Protein AF-X0XDM9-F1 (afdb_monomer_lite)

Foldseek 3Di:
DDDDDDDDDDPDDDPPPVLQPQDEDPVLEAEQEAEAWADDAPDDDPPWDDDPRAAINDDCPDPRNVLCVVVVSQQLSSLLVRVVVCVVSNYQQQHYAYHYDHPHLVVDPPVSSQVNQQSNLCSQLVHHDPGSVRSQVSLVPGSRHHPD

Organism: NCBI:txid412755

InterPro domains:
  IPR039661 ELP3/YhcC [PTHR11135] (19-148)

Secondary structure (DSSP, 8-state):
-------------------------TTSPEEEEEEPPP---SS--TT----TTS-TT--TTSHHHHHHHHTTT-HHHHHHHHHHHHHHTT---SEEEEEEE-S-GGGS-HHHHHHHHHHHHHHHHTS--SSHHHHHHHHTTSSSEE--

Radius of gyration: 22.85 Å; chains: 1; bounding box: 39×72×66 Å

pLDDT: mean 83.85, std 20.18, range [30.53, 98.62]

Structure (mmCIF, N/CA/C/O backbone):
data_AF-X0XDM9-F1
#
_entry.id   AF-X0XDM9-F1
#
loop_
_atom_site.group_PDB
_atom_site.id
_atom_site.type_symbol
_atom_site.label_atom_id
_atom_site.label_alt_id
_atom_site.label_comp_id
_atom_site.label_asym_id
_atom_site.label_entity_id
_atom_site.label_seq_id
_atom_site.pdbx_PDB_ins_code
_atom_site.Cartn_x
_atom_site.Cartn_y
_atom_site.Cartn_z
_atom_site.occupancy
_atom_site.B_iso_or_equiv
_atom_site.auth_seq_id
_atom_site.auth_comp_id
_atom_site.auth_asym_id
_atom_site.auth_atom_id
_atom_site.pdbx_PDB_model_num
ATOM 1 N N . MET A 1 1 ? 7.381 -60.318 50.477 1.00 34.41 1 MET A N 1
ATOM 2 C CA . MET A 1 1 ? 8.394 -59.318 50.089 1.00 34.41 1 MET A CA 1
ATOM 3 C C . MET A 1 1 ? 8.142 -58.958 48.628 1.00 34.41 1 MET A C 1
ATOM 5 O O . MET A 1 1 ? 8.258 -59.843 47.797 1.00 34.41 1 MET A O 1
ATOM 9 N N . THR A 1 2 ? 7.679 -57.715 48.408 1.00 31.28 2 THR A N 1
ATOM 10 C CA . THR A 1 2 ? 7.677 -56.876 47.175 1.00 31.28 2 THR A CA 1
ATOM 11 C C . THR A 1 2 ? 7.200 -57.492 45.846 1.00 31.28 2 THR A C 1
ATOM 13 O O . THR A 1 2 ? 7.866 -58.351 45.289 1.00 31.28 2 THR A O 1
ATOM 16 N N . LEU A 1 3 ? 5.994 -57.159 45.357 1.00 31.97 3 LEU A N 1
ATOM 17 C CA . LEU A 1 3 ? 5.602 -55.949 44.587 1.00 31.97 3 LEU A CA 1
ATOM 18 C C . LEU A 1 3 ? 6.241 -55.843 43.185 1.00 31.97 3 LEU A C 1
ATOM 20 O O . LEU A 1 3 ? 7.378 -55.397 43.059 1.00 31.97 3 LEU A O 1
ATOM 24 N N . SER A 1 4 ? 5.456 -56.140 42.141 1.00 32.38 4 SER A N 1
ATOM 25 C CA . SER A 1 4 ? 5.342 -55.306 40.927 1.00 32.38 4 SER A CA 1
ATOM 26 C C . SER A 1 4 ? 4.196 -55.791 40.034 1.00 32.38 4 SER A C 1
ATOM 28 O O . SER A 1 4 ? 4.357 -56.666 39.188 1.00 32.38 4 SER A O 1
ATOM 30 N N . GLU A 1 5 ? 3.027 -55.190 40.245 1.00 38.75 5 GLU A N 1
ATOM 31 C CA . GLU A 1 5 ? 1.992 -54.997 39.227 1.00 38.75 5 GLU A CA 1
ATOM 32 C C . GLU A 1 5 ? 2.447 -53.884 38.277 1.00 38.75 5 GLU A C 1
ATOM 34 O O . GLU A 1 5 ? 2.913 -52.879 38.794 1.00 38.75 5 GLU A O 1
ATOM 39 N N . MET A 1 6 ? 2.260 -54.021 36.957 1.00 38.12 6 MET A N 1
ATOM 40 C CA . MET A 1 6 ? 1.914 -52.952 35.988 1.00 38.12 6 MET A CA 1
ATOM 41 C C . MET A 1 6 ? 1.478 -53.676 34.696 1.00 38.12 6 MET A C 1
ATOM 43 O O . MET A 1 6 ? 2.278 -54.375 34.089 1.00 38.12 6 MET A O 1
ATOM 47 N N . GLY A 1 7 ? 0.225 -53.677 34.240 1.00 32.50 7 GLY A N 1
ATOM 48 C CA . GLY A 1 7 ? -0.720 -52.566 34.184 1.00 32.50 7 GLY A CA 1
ATOM 49 C C . GLY A 1 7 ? -0.794 -52.089 32.730 1.00 32.50 7 GLY A C 1
ATOM 50 O O . GLY A 1 7 ? 0.079 -51.355 32.276 1.00 32.50 7 GLY A O 1
ATOM 51 N N . GLY A 1 8 ? -1.796 -52.564 31.981 1.00 36.88 8 GLY A N 1
ATOM 52 C CA . GLY A 1 8 ? -2.031 -52.177 30.590 1.00 36.88 8 GLY A CA 1
ATOM 53 C C . GLY A 1 8 ? -2.315 -50.679 30.446 1.00 36.88 8 GLY A C 1
ATOM 54 O O . GLY A 1 8 ? -3.034 -50.094 31.251 1.00 36.88 8 GLY A O 1
ATOM 55 N N . GLY A 1 9 ? -1.761 -50.063 29.401 1.00 30.53 9 GLY A N 1
ATOM 56 C CA . GLY A 1 9 ? -1.915 -48.639 29.115 1.00 30.53 9 GLY A CA 1
ATOM 57 C C . GLY A 1 9 ? -2.129 -48.401 27.624 1.00 30.53 9 GLY A C 1
ATOM 58 O O . GLY A 1 9 ? -1.288 -48.741 26.795 1.00 30.53 9 GLY A O 1
ATOM 59 N N . GLN A 1 10 ? -3.294 -47.847 27.304 1.00 37.25 10 GLN A N 1
ATOM 60 C CA . GLN A 1 10 ? -3.777 -47.501 25.970 1.00 37.25 10 GLN A CA 1
ATOM 61 C C . GLN A 1 10 ? -2.815 -46.538 25.254 1.00 37.25 10 GLN A C 1
ATOM 63 O O . GLN A 1 10 ? -2.349 -45.559 25.835 1.00 37.25 10 GLN A O 1
ATOM 68 N N . ARG A 1 11 ? -2.542 -46.788 23.965 1.00 37.88 11 ARG A N 1
ATOM 69 C CA . ARG A 1 11 ? -1.79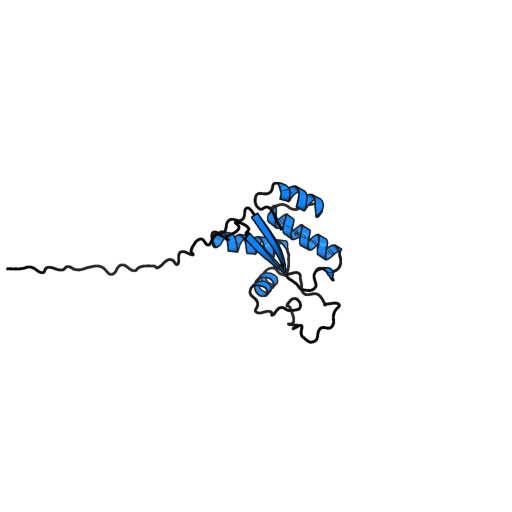8 -45.858 23.101 1.00 37.88 11 ARG A CA 1
ATOM 70 C C . ARG A 1 11 ? -2.721 -44.711 22.705 1.00 37.88 11 ARG A C 1
ATOM 72 O O . ARG A 1 11 ? -3.458 -44.810 21.729 1.00 37.88 11 ARG A O 1
ATOM 79 N N . SER A 1 12 ? -2.682 -43.627 23.465 1.00 36.22 12 SER A N 1
ATOM 80 C CA . SER A 1 12 ? -3.294 -42.358 23.087 1.00 36.22 12 SER A CA 1
ATOM 81 C C . SER A 1 12 ? -2.464 -41.690 21.985 1.00 36.22 12 SER A C 1
ATOM 83 O O . SER A 1 12 ? -1.301 -41.323 22.155 1.00 36.22 12 SER A O 1
ATOM 85 N N . SER A 1 13 ? -3.077 -41.556 20.811 1.00 40.88 13 SER A N 1
ATOM 86 C CA . SER A 1 13 ? -2.580 -40.790 19.674 1.00 40.88 13 SER A CA 1
ATOM 87 C C . SER A 1 13 ? -2.515 -39.305 20.035 1.00 40.88 13 SER A C 1
ATOM 89 O O . SER A 1 13 ? -3.539 -38.627 20.100 1.00 40.88 13 SER A O 1
ATOM 91 N N . VAL A 1 14 ? -1.313 -38.775 20.261 1.00 49.72 14 VAL A N 1
ATOM 92 C CA . VAL A 1 14 ? -1.120 -37.332 20.442 1.00 49.72 14 VAL A CA 1
ATOM 93 C C . VAL A 1 14 ? -1.100 -36.668 19.067 1.00 49.72 14 VAL A C 1
ATOM 95 O O . VAL A 1 14 ? -0.064 -36.602 18.403 1.00 49.72 14 VAL A O 1
ATOM 98 N N . SER A 1 15 ? -2.245 -36.136 18.641 1.00 46.72 15 SER A N 1
ATOM 99 C CA . SER A 1 15 ? -2.313 -35.135 17.579 1.00 46.72 15 SER A CA 1
ATOM 100 C C . SER A 1 15 ? -1.614 -33.865 18.072 1.00 46.72 15 SER A C 1
ATOM 102 O O . SER A 1 15 ? -2.216 -33.028 18.747 1.00 46.72 15 SER A O 1
ATOM 104 N N . ARG A 1 16 ? -0.316 -33.720 17.776 1.00 45.91 16 ARG A N 1
ATOM 105 C CA . ARG A 1 16 ? 0.418 -32.467 18.002 1.00 45.91 16 ARG A CA 1
ATOM 106 C C . ARG A 1 16 ? -0.112 -31.407 17.040 1.00 45.91 16 ARG A C 1
ATOM 108 O O . ARG A 1 16 ? 0.470 -31.159 15.987 1.00 45.91 16 ARG A O 1
ATOM 115 N N . GLY A 1 17 ? -1.213 -30.765 17.424 1.00 47.28 17 GLY A N 1
ATOM 116 C CA . GLY A 1 17 ? -1.583 -29.461 16.901 1.00 47.28 17 GLY A CA 1
ATOM 117 C C . GLY A 1 17 ? -0.389 -28.536 17.099 1.00 47.28 17 GLY A C 1
ATOM 118 O O . GLY A 1 17 ? -0.004 -28.236 18.229 1.00 47.28 17 GLY A O 1
ATOM 119 N N . ARG A 1 18 ? 0.264 -28.147 16.001 1.00 49.69 18 ARG A N 1
ATOM 120 C CA . ARG A 1 18 ? 1.343 -27.160 16.005 1.00 49.69 18 ARG A CA 1
ATOM 121 C C . ARG A 1 18 ? 0.712 -25.815 16.356 1.00 49.69 18 ARG A C 1
ATOM 123 O O . ARG A 1 18 ? 0.365 -25.038 15.473 1.00 49.69 18 ARG A O 1
ATOM 130 N N . MET A 1 19 ? 0.527 -25.572 17.650 1.00 42.09 19 MET A N 1
ATOM 131 C CA . MET A 1 19 ? 0.145 -24.275 18.184 1.00 42.09 19 MET A CA 1
ATOM 132 C C . MET A 1 19 ? 1.241 -23.297 17.760 1.00 42.09 19 MET A C 1
ATOM 134 O O . MET A 1 19 ? 2.386 -23.374 18.215 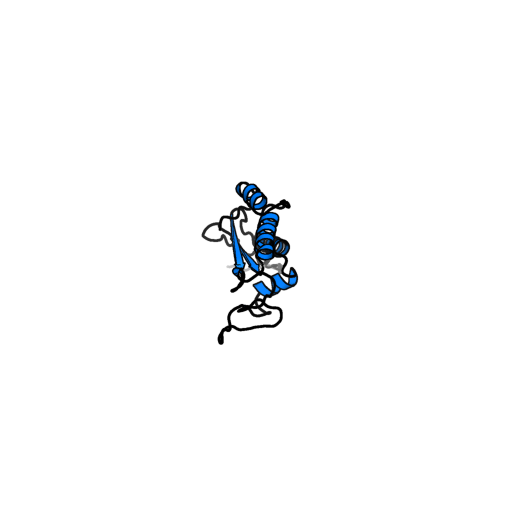1.00 42.09 19 MET A O 1
ATOM 138 N N . ARG A 1 20 ? 0.920 -22.446 16.781 1.00 53.78 20 ARG A N 1
ATOM 139 C CA . ARG A 1 20 ? 1.797 -21.353 16.372 1.00 53.78 20 ARG A CA 1
ATOM 140 C C . ARG A 1 20 ? 1.929 -20.455 17.597 1.00 53.78 20 ARG A C 1
ATOM 142 O O . ARG A 1 20 ? 0.920 -19.997 18.123 1.00 53.78 20 ARG A O 1
ATOM 149 N N . LYS A 1 21 ? 3.153 -20.278 18.104 1.00 43.44 21 LYS A N 1
ATOM 150 C CA . LYS A 1 21 ? 3.403 -19.328 19.192 1.00 43.44 21 LYS A CA 1
ATOM 151 C C . LYS A 1 21 ? 2.860 -17.976 18.739 1.00 43.44 21 LYS A C 1
ATOM 153 O O . LYS A 1 21 ? 3.197 -17.540 17.642 1.00 43.44 21 LYS A O 1
ATOM 158 N N . ALA A 1 22 ? 2.027 -17.353 19.568 1.00 47.25 22 ALA A N 1
ATOM 159 C CA . ALA A 1 22 ? 1.599 -15.980 19.358 1.00 47.25 22 ALA A CA 1
ATOM 160 C C . ALA A 1 22 ? 2.847 -15.092 19.442 1.00 47.25 22 ALA A C 1
ATOM 162 O O . ALA A 1 22 ? 3.321 -14.750 20.526 1.00 47.25 22 ALA A O 1
ATOM 163 N N . THR A 1 23 ? 3.450 -14.804 18.294 1.00 53.97 23 THR A N 1
ATOM 164 C CA . THR A 1 23 ? 4.602 -13.916 18.209 1.00 53.97 23 THR A CA 1
ATOM 165 C C . THR A 1 23 ? 4.065 -12.497 18.210 1.00 53.97 23 THR A C 1
ATOM 167 O O . THR A 1 23 ? 3.568 -12.008 17.200 1.00 53.97 23 THR A O 1
ATOM 170 N N . ARG A 1 24 ? 4.156 -11.822 19.357 1.00 52.34 24 ARG A N 1
ATOM 171 C CA . ARG A 1 24 ? 3.977 -10.371 19.392 1.00 52.34 24 ARG A CA 1
ATOM 172 C C . ARG A 1 24 ? 5.145 -9.725 18.653 1.00 52.34 24 ARG A C 1
ATOM 174 O O . ARG A 1 24 ? 6.300 -10.055 18.921 1.00 52.34 24 ARG A O 1
ATOM 181 N N . THR A 1 25 ? 4.854 -8.803 17.743 1.00 60.41 25 THR A N 1
ATOM 182 C CA . THR A 1 25 ? 5.872 -7.881 17.234 1.00 60.41 25 THR A CA 1
ATOM 183 C C . THR A 1 25 ? 6.343 -7.021 18.410 1.00 60.41 25 THR A C 1
ATOM 185 O O . THR A 1 25 ? 5.510 -6.503 19.152 1.00 60.41 25 THR A O 1
ATOM 188 N N . ILE A 1 26 ? 7.657 -6.908 18.631 1.00 58.03 26 ILE A N 1
ATOM 189 C CA . ILE A 1 26 ? 8.244 -6.318 19.854 1.00 58.03 26 ILE A CA 1
ATOM 190 C C . ILE A 1 26 ? 7.805 -4.855 20.071 1.00 58.03 26 ILE A C 1
ATOM 192 O O . ILE A 1 26 ? 7.641 -4.437 21.212 1.00 58.03 26 ILE A O 1
ATOM 196 N N . SER A 1 27 ? 7.553 -4.101 18.994 1.00 62.00 27 SER A N 1
ATOM 197 C CA . SER A 1 27 ? 7.072 -2.710 19.045 1.00 62.00 27 SER A CA 1
ATOM 198 C C . SER A 1 27 ? 5.544 -2.566 19.112 1.00 62.00 27 SER A C 1
ATOM 200 O O . SER A 1 27 ? 5.042 -1.453 19.248 1.00 62.00 27 SER A O 1
ATOM 202 N N . GLY A 1 28 ? 4.787 -3.660 18.971 1.00 82.56 28 GLY A N 1
ATOM 203 C CA . GLY A 1 28 ? 3.331 -3.615 18.806 1.00 82.56 28 GLY A CA 1
ATOM 204 C C . GLY A 1 28 ? 2.853 -3.025 17.472 1.00 82.56 28 GLY A C 1
ATOM 205 O O . GLY A 1 28 ? 1.654 -2.848 17.309 1.00 82.56 28 GLY A O 1
ATOM 206 N N . VAL A 1 29 ? 3.757 -2.729 16.529 1.00 91.12 29 VAL A N 1
ATOM 207 C CA . VAL A 1 29 ? 3.416 -2.307 15.161 1.00 91.12 29 VAL A CA 1
ATOM 208 C C . VAL A 1 29 ? 3.573 -3.495 14.223 1.00 91.12 29 VAL A C 1
ATOM 210 O O . VAL A 1 29 ? 4.568 -4.219 14.285 1.00 91.12 29 VAL A O 1
ATOM 213 N N . THR A 1 30 ? 2.583 -3.726 13.370 1.00 94.12 30 THR A N 1
ATOM 214 C CA . THR A 1 30 ? 2.540 -4.878 12.477 1.00 94.12 30 THR A CA 1
ATOM 215 C C . THR A 1 30 ? 2.892 -4.475 11.041 1.00 94.12 30 THR A C 1
ATOM 217 O O . THR A 1 30 ? 2.145 -3.715 10.426 1.00 94.12 30 THR A O 1
ATOM 220 N N . PRO A 1 31 ? 3.990 -5.004 10.464 1.00 94.62 31 PRO A N 1
ATOM 221 C CA . PRO A 1 31 ? 4.421 -4.624 9.124 1.00 94.62 31 PRO A CA 1
ATOM 222 C C . PRO A 1 31 ? 3.582 -5.313 8.039 1.00 94.62 31 PRO A C 1
ATOM 224 O O . PRO A 1 31 ? 3.519 -6.551 7.938 1.00 94.62 31 PRO A O 1
ATOM 227 N N . VAL A 1 32 ? 2.981 -4.499 7.174 1.00 96.06 32 VAL A N 1
ATOM 228 C CA . VAL A 1 32 ? 2.185 -4.913 6.017 1.00 96.06 32 VAL A CA 1
ATOM 229 C C . VAL A 1 32 ? 2.907 -4.473 4.753 1.00 96.06 32 VAL A C 1
ATOM 231 O O . VAL A 1 32 ? 2.853 -3.321 4.345 1.00 96.06 32 VAL A O 1
ATOM 234 N N . ALA A 1 33 ? 3.604 -5.421 4.128 1.00 95.69 33 ALA A N 1
ATOM 235 C CA . ALA A 1 33 ? 4.378 -5.161 2.925 1.00 95.69 33 ALA A CA 1
ATOM 236 C C . ALA A 1 33 ? 3.607 -5.560 1.655 1.00 95.69 33 ALA A C 1
ATOM 238 O O . ALA A 1 33 ? 3.214 -6.727 1.520 1.00 95.69 33 ALA A O 1
ATOM 239 N N . VAL A 1 34 ? 3.457 -4.613 0.727 1.00 96.88 34 VAL A N 1
ATOM 240 C CA . VAL A 1 34 ? 2.750 -4.739 -0.563 1.00 96.88 34 VAL A CA 1
ATOM 241 C C . VAL A 1 34 ? 3.688 -4.410 -1.724 1.00 96.88 34 VAL A C 1
ATOM 243 O O . VAL A 1 34 ? 4.639 -3.662 -1.538 1.00 96.88 34 VAL A O 1
ATOM 246 N N . MET A 1 35 ? 3.466 -4.962 -2.917 1.00 95.38 35 MET A N 1
ATOM 247 C CA . MET A 1 35 ? 4.269 -4.658 -4.110 1.00 95.38 35 MET A CA 1
ATOM 248 C C . MET A 1 35 ? 3.447 -3.953 -5.172 1.00 95.38 35 MET A C 1
ATOM 250 O O . MET A 1 35 ? 2.355 -4.400 -5.520 1.00 95.38 35 MET A O 1
ATOM 254 N N . ALA A 1 36 ? 4.024 -2.901 -5.744 1.00 93.88 36 ALA A N 1
ATOM 255 C CA . ALA A 1 36 ? 3.510 -2.315 -6.971 1.00 93.88 36 ALA A CA 1
ATOM 256 C C . ALA A 1 36 ? 3.700 -3.270 -8.162 1.00 93.88 36 ALA A C 1
ATOM 258 O O . ALA A 1 36 ? 4.600 -4.119 -8.161 1.00 93.88 36 ALA A O 1
ATOM 259 N N . LYS A 1 37 ? 2.855 -3.117 -9.189 1.00 91.81 37 LYS A N 1
ATOM 260 C CA . LYS A 1 37 ? 2.954 -3.874 -10.445 1.00 91.81 37 LYS A CA 1
ATOM 261 C C . LYS A 1 37 ? 4.333 -3.709 -11.089 1.00 91.81 37 LYS A C 1
ATOM 263 O O . LYS A 1 37 ? 4.899 -2.631 -10.979 1.00 91.81 37 LYS A O 1
ATOM 268 N N . PRO A 1 38 ? 4.876 -4.701 -11.813 1.00 89.88 38 PRO A N 1
ATOM 269 C CA . PRO A 1 38 ? 6.142 -4.529 -12.520 1.00 89.88 38 PRO A CA 1
ATOM 270 C C . PRO A 1 38 ? 6.115 -3.308 -13.455 1.00 89.88 38 PRO A C 1
ATOM 272 O O . PRO A 1 38 ? 5.210 -3.161 -14.276 1.00 89.88 38 PRO A O 1
ATOM 275 N N . PHE A 1 39 ? 7.118 -2.438 -13.340 1.00 88.81 39 PHE A N 1
ATOM 276 C CA . PHE A 1 39 ? 7.254 -1.217 -14.138 1.00 88.81 39 PHE A CA 1
ATOM 277 C C . PHE A 1 39 ? 8.729 -0.978 -14.483 1.00 88.81 39 PHE A C 1
ATOM 279 O O . PHE A 1 39 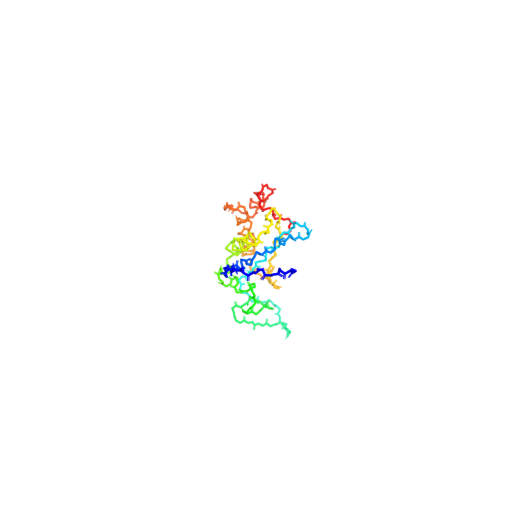? 9.602 -1.301 -13.663 1.00 88.81 39 PHE A O 1
ATOM 286 N N . PRO A 1 40 ? 9.037 -0.448 -15.682 1.00 84.44 40 PRO A N 1
ATOM 287 C CA . PRO A 1 40 ? 10.409 -0.160 -16.076 1.00 84.44 40 PRO 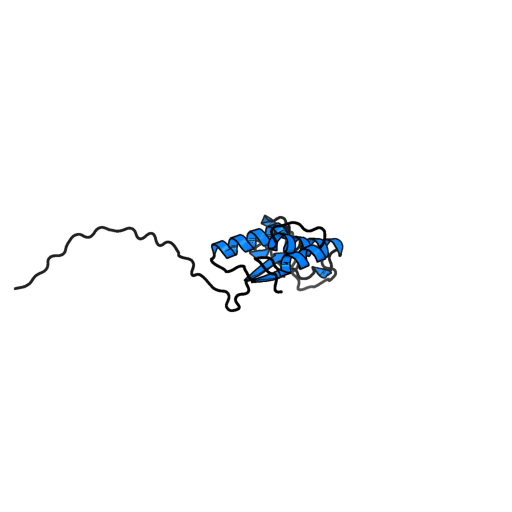A CA 1
ATOM 288 C C . PRO A 1 40 ? 11.091 0.812 -15.104 1.00 84.44 40 PRO A C 1
ATOM 290 O O . PRO A 1 40 ? 10.516 1.800 -14.659 1.00 84.44 40 PRO A O 1
ATOM 293 N N . CYS A 1 41 ? 12.350 0.526 -14.779 1.00 84.44 41 CYS A N 1
ATOM 294 C CA . CYS A 1 41 ? 13.193 1.439 -14.014 1.00 84.44 41 CYS A CA 1
ATOM 295 C C . CYS A 1 41 ? 13.773 2.506 -14.959 1.00 84.44 41 CYS A C 1
ATOM 297 O O . CYS A 1 41 ? 14.287 2.121 -16.011 1.00 84.44 41 CYS A O 1
ATOM 299 N N . PRO A 1 42 ? 13.775 3.804 -14.595 1.00 86.50 42 PRO A N 1
ATOM 300 C CA . PRO A 1 42 ? 14.450 4.836 -15.388 1.00 86.50 42 PRO A CA 1
ATOM 301 C C . PRO A 1 42 ? 15.982 4.683 -15.382 1.00 86.50 42 PRO A C 1
ATOM 303 O O . PRO A 1 42 ? 16.667 5.223 -16.244 1.00 86.50 42 PRO A O 1
ATOM 306 N N . GLY A 1 43 ? 16.534 3.953 -14.409 1.00 84.81 43 GLY A N 1
ATOM 307 C CA . GLY A 1 43 ? 17.965 3.701 -14.291 1.00 84.81 43 GLY A CA 1
ATOM 308 C C . GLY A 1 43 ? 18.427 2.440 -15.026 1.00 84.81 43 GLY A C 1
ATOM 309 O O . GLY A 1 43 ? 17.772 1.396 -14.986 1.00 84.81 43 GLY A O 1
ATOM 310 N N . SER A 1 44 ? 19.625 2.510 -15.607 1.00 84.56 44 SER A N 1
ATOM 311 C CA . SER A 1 44 ? 20.378 1.347 -16.087 1.00 84.56 44 SER A CA 1
ATOM 312 C C . SER A 1 44 ? 21.396 0.934 -15.024 1.00 84.56 44 SER A C 1
ATOM 314 O O . SER A 1 44 ? 22.401 1.609 -14.819 1.00 84.56 44 SER A O 1
ATOM 316 N N . CYS A 1 45 ? 21.114 -0.150 -14.297 1.00 86.69 45 CYS A N 1
ATOM 317 C CA . CYS A 1 45 ? 21.982 -0.641 -13.226 1.00 86.69 45 CYS A CA 1
ATOM 318 C C . CYS A 1 45 ? 22.492 -2.048 -13.541 1.00 86.69 45 CYS A C 1
ATOM 320 O O . CYS A 1 45 ? 21.706 -2.993 -13.621 1.00 86.69 45 CYS A O 1
ATOM 322 N N . VAL A 1 46 ? 23.817 -2.178 -13.655 1.00 89.25 46 VAL A N 1
ATOM 323 C CA . VAL A 1 46 ? 24.516 -3.434 -13.987 1.00 89.25 46 VAL A CA 1
ATOM 324 C C . VAL A 1 46 ? 24.334 -4.531 -12.935 1.00 89.25 46 VAL A C 1
ATOM 326 O O . VAL A 1 46 ? 24.384 -5.709 -13.265 1.00 89.25 46 VAL A O 1
ATOM 329 N N . TYR A 1 47 ? 24.079 -4.156 -11.681 1.00 87.38 47 TYR A N 1
ATOM 330 C CA . TYR A 1 47 ? 23.896 -5.100 -10.576 1.00 87.38 47 TYR A CA 1
ATOM 331 C C . TYR A 1 47 ? 22.439 -5.475 -10.328 1.00 87.38 47 TYR A C 1
ATOM 333 O O . TYR A 1 47 ? 22.162 -6.353 -9.518 1.00 87.38 47 TYR A O 1
ATOM 341 N N . CYS A 1 48 ? 21.490 -4.787 -10.963 1.00 85.62 48 CYS A N 1
ATOM 342 C CA . CYS A 1 48 ? 20.094 -4.899 -10.588 1.00 85.62 48 CYS A CA 1
ATOM 343 C C . CYS A 1 48 ? 19.431 -6.061 -11.342 1.00 85.62 48 CYS A C 1
ATOM 345 O O . CYS A 1 48 ? 19.182 -5.929 -12.552 1.00 85.62 48 CYS A O 1
ATOM 347 N N . PRO A 1 49 ? 19.109 -7.181 -10.663 1.00 81.38 49 PRO A N 1
ATOM 348 C CA . PRO A 1 49 ? 18.511 -8.323 -11.329 1.00 81.38 49 PRO A CA 1
ATOM 349 C C . PRO A 1 49 ? 17.135 -7.934 -11.881 1.00 81.38 49 PRO A C 1
ATOM 351 O O . PRO A 1 49 ? 16.384 -7.153 -11.287 1.00 81.38 49 PRO A O 1
ATOM 354 N N . GLY A 1 50 ? 16.823 -8.442 -13.069 1.00 77.75 50 GLY A N 1
ATOM 355 C CA . GLY A 1 50 ? 15.491 -8.374 -13.657 1.00 77.75 50 GLY A CA 1
ATOM 356 C C . GLY A 1 50 ? 14.971 -9.788 -13.843 1.00 77.75 50 GLY A C 1
ATOM 357 O O . GLY A 1 50 ? 15.629 -10.590 -14.498 1.00 77.75 50 GLY A O 1
ATOM 358 N N . SER A 1 51 ? 13.809 -10.088 -13.271 1.00 77.38 51 SER A N 1
ATOM 359 C CA . SER A 1 51 ? 13.096 -11.337 -13.522 1.00 77.38 51 SER A CA 1
ATOM 360 C C . SER A 1 51 ? 11.768 -10.990 -14.202 1.00 77.38 51 SER A C 1
ATOM 362 O O . SER A 1 51 ? 11.053 -10.128 -13.682 1.00 77.38 51 SER A O 1
ATOM 364 N N . PRO A 1 52 ? 11.438 -11.575 -15.369 1.00 77.19 52 PRO A N 1
ATOM 365 C CA . PRO A 1 52 ? 10.167 -11.309 -16.037 1.00 77.19 52 PRO A CA 1
ATOM 366 C C . PRO A 1 52 ? 8.985 -11.549 -15.089 1.00 77.19 52 PRO A C 1
ATOM 368 O O . PRO A 1 52 ? 8.908 -12.589 -14.444 1.00 77.19 52 PRO A O 1
ATOM 371 N N . GLY A 1 53 ? 8.078 -10.576 -14.980 1.00 77.25 53 GLY A N 1
ATOM 372 C CA . GLY A 1 53 ? 6.906 -10.669 -14.100 1.00 77.25 53 GLY A CA 1
ATOM 373 C C . GLY A 1 53 ? 7.153 -10.337 -12.622 1.00 77.25 53 GLY A C 1
ATOM 374 O O . GLY A 1 53 ? 6.196 -10.308 -11.855 1.00 77.25 53 GLY A O 1
ATOM 375 N N . ALA A 1 54 ? 8.389 -10.030 -12.214 1.00 82.19 54 ALA A N 1
ATOM 376 C CA . ALA A 1 54 ? 8.688 -9.492 -10.888 1.00 82.19 54 ALA A CA 1
ATOM 377 C C . ALA A 1 54 ? 9.053 -7.997 -10.963 1.00 82.19 54 ALA A C 1
ATOM 379 O O . ALA A 1 54 ? 9.643 -7.549 -11.953 1.00 82.19 54 ALA A O 1
ATOM 380 N N . PRO A 1 55 ? 8.765 -7.210 -9.910 1.00 83.38 55 PRO A N 1
ATOM 381 C CA . PRO A 1 55 ? 9.331 -5.875 -9.767 1.00 83.38 55 PRO A CA 1
ATOM 382 C C . PRO A 1 55 ? 10.864 -5.905 -9.805 1.00 83.38 55 PRO A C 1
ATOM 384 O O . PRO A 1 55 ? 11.504 -6.886 -9.414 1.00 83.38 55 PRO A O 1
ATOM 387 N N . LYS A 1 56 ? 11.470 -4.803 -10.255 1.00 83.06 56 LYS A N 1
ATOM 388 C CA . LYS A 1 56 ? 12.928 -4.674 -10.354 1.00 83.06 56 LYS A CA 1
ATOM 389 C C . LYS A 1 56 ? 13.600 -4.942 -8.993 1.00 83.06 56 LYS A C 1
ATOM 391 O O . LYS A 1 56 ? 13.071 -4.530 -7.963 1.00 83.06 56 LYS A O 1
ATOM 396 N N . SER A 1 57 ? 14.753 -5.620 -9.003 1.00 83.38 57 SER A N 1
ATOM 397 C CA . SER A 1 57 ? 15.494 -6.110 -7.820 1.00 83.38 57 SER A CA 1
ATOM 398 C C . SER A 1 57 ? 14.903 -7.332 -7.108 1.00 83.38 57 SER A C 1
ATOM 400 O O . SER A 1 57 ? 15.549 -7.854 -6.202 1.00 83.38 57 SER A O 1
ATOM 402 N N . TYR A 1 58 ? 13.725 -7.822 -7.505 1.00 87.31 58 TYR A N 1
ATOM 403 C CA . TYR A 1 58 ? 13.102 -9.000 -6.902 1.00 87.31 58 TYR A CA 1
ATOM 404 C C . TYR A 1 58 ? 13.089 -10.203 -7.852 1.00 87.31 58 TYR A C 1
ATOM 406 O O . TYR A 1 58 ? 13.183 -10.074 -9.073 1.00 87.31 58 TYR A O 1
ATOM 414 N N . THR A 1 59 ? 12.956 -11.395 -7.270 1.00 85.88 59 THR A N 1
ATOM 415 C CA . THR A 1 59 ? 12.798 -12.666 -7.985 1.00 85.88 59 THR A CA 1
ATOM 416 C C . THR A 1 59 ? 11.359 -13.161 -7.870 1.00 85.88 59 THR A C 1
ATOM 418 O O . THR A 1 59 ? 10.712 -12.961 -6.840 1.00 85.88 59 THR A O 1
ATOM 421 N N . VAL A 1 60 ? 10.858 -13.840 -8.906 1.00 86.06 60 VAL A N 1
ATOM 422 C CA . VAL A 1 60 ? 9.492 -14.405 -8.924 1.00 86.06 60 VAL A CA 1
ATOM 423 C C . VAL A 1 60 ? 9.233 -15.406 -7.793 1.00 86.06 60 VAL A C 1
ATOM 425 O O . VAL A 1 60 ? 8.096 -15.576 -7.375 1.00 86.06 60 VAL A O 1
ATOM 428 N N . GLU A 1 61 ? 10.286 -16.017 -7.250 1.00 88.38 61 GLU A N 1
ATOM 429 C CA . GLU A 1 61 ? 10.215 -16.984 -6.148 1.00 88.38 61 GLU A CA 1
ATOM 430 C C . GLU A 1 61 ? 10.149 -16.326 -4.758 1.00 88.38 61 GLU A C 1
ATOM 432 O O . GLU A 1 61 ? 9.929 -17.004 -3.753 1.00 88.38 61 GLU A O 1
ATOM 437 N N . SER A 1 62 ? 10.331 -15.003 -4.664 1.00 89.06 62 SER A N 1
ATOM 438 C CA . SER A 1 62 ? 10.236 -14.295 -3.388 1.00 89.06 62 SER A CA 1
ATOM 439 C C . SER A 1 62 ? 8.819 -14.408 -2.812 1.00 89.06 62 SER A C 1
ATOM 441 O O . SER A 1 62 ? 7.849 -14.113 -3.515 1.00 89.06 62 SER A O 1
ATOM 443 N N . PRO A 1 63 ? 8.649 -14.724 -1.511 1.00 90.69 63 PRO A N 1
ATOM 444 C CA . PRO A 1 63 ? 7.326 -14.836 -0.898 1.00 90.69 63 PRO A CA 1
ATOM 445 C C . PRO A 1 63 ? 6.463 -13.580 -1.052 1.00 90.69 63 PRO A C 1
ATOM 447 O O . PRO A 1 63 ? 5.239 -13.675 -1.081 1.00 90.69 63 PRO A O 1
ATOM 450 N N . ALA A 1 64 ? 7.086 -12.400 -1.102 1.00 88.56 64 ALA A N 1
ATOM 451 C CA . ALA A 1 64 ? 6.391 -11.141 -1.339 1.00 88.56 64 ALA A CA 1
ATOM 452 C C . ALA A 1 64 ? 5.860 -11.037 -2.773 1.00 88.56 64 ALA A C 1
ATOM 454 O O . ALA A 1 64 ? 4.688 -10.717 -2.956 1.00 88.56 64 ALA A O 1
ATOM 455 N N . VAL A 1 65 ? 6.690 -11.390 -3.757 1.00 91.62 65 VAL A N 1
ATOM 456 C CA . VAL A 1 65 ? 6.316 -11.378 -5.177 1.00 91.62 65 VAL A CA 1
ATOM 457 C C . VAL A 1 65 ? 5.234 -12.413 -5.454 1.00 91.62 65 VAL A C 1
ATOM 459 O O . VAL A 1 65 ? 4.235 -12.086 -6.077 1.00 91.62 65 VAL A O 1
ATOM 462 N N . LEU A 1 66 ? 5.358 -13.627 -4.913 1.00 94.06 66 LEU A N 1
ATOM 463 C CA . LEU A 1 66 ? 4.337 -14.670 -5.061 1.00 94.06 66 LEU A CA 1
ATOM 464 C C . LEU A 1 66 ? 2.969 -14.234 -4.519 1.00 94.06 66 LEU A C 1
ATOM 466 O O . LEU A 1 66 ? 1.938 -14.521 -5.127 1.00 94.06 66 LEU A O 1
ATOM 470 N N . ARG A 1 67 ? 2.941 -13.516 -3.386 1.00 94.81 67 ARG A N 1
ATOM 471 C CA . ARG A 1 67 ? 1.695 -12.934 -2.863 1.00 94.81 67 ARG A CA 1
ATOM 472 C C . ARG A 1 67 ? 1.152 -11.842 -3.776 1.00 94.81 67 ARG A C 1
ATOM 474 O O . ARG A 1 67 ? -0.050 -11.830 -4.014 1.00 94.81 67 ARG A O 1
ATOM 481 N N . ALA A 1 68 ? 2.017 -10.962 -4.273 1.00 94.75 68 ALA A N 1
ATOM 482 C CA . ALA A 1 68 ? 1.625 -9.888 -5.174 1.00 94.75 68 ALA A CA 1
ATOM 483 C C . ALA A 1 68 ? 1.041 -10.436 -6.482 1.00 94.75 68 ALA A C 1
ATOM 485 O O . ALA A 1 68 ? -0.046 -10.024 -6.864 1.00 94.75 68 ALA A O 1
ATOM 486 N N . ILE A 1 69 ? 1.683 -11.444 -7.085 1.00 94.31 69 ILE A N 1
ATOM 487 C CA . ILE A 1 69 ? 1.182 -12.164 -8.266 1.00 94.31 69 ILE A CA 1
ATOM 488 C C . ILE A 1 69 ? -0.197 -12.771 -7.986 1.00 94.31 69 ILE A C 1
ATOM 490 O O . ILE A 1 69 ? -1.109 -12.605 -8.783 1.00 94.31 69 ILE A O 1
ATOM 494 N N . ARG A 1 70 ? -0.391 -13.428 -6.833 1.00 95.56 70 ARG A N 1
ATOM 495 C CA . ARG A 1 70 ? -1.696 -14.009 -6.456 1.00 95.56 70 ARG A CA 1
ATOM 496 C C . ARG A 1 70 ? -2.802 -12.959 -6.270 1.00 95.56 70 ARG A C 1
ATOM 498 O O . ARG A 1 70 ? -3.983 -13.298 -6.319 1.00 95.56 70 ARG A O 1
ATOM 505 N N . CYS A 1 71 ? -2.419 -11.718 -6.000 1.00 96.62 71 CYS A N 1
ATOM 506 C CA . CYS A 1 71 ? -3.325 -10.585 -5.853 1.00 96.62 71 CYS A CA 1
ATOM 507 C C . CYS A 1 71 ? -3.338 -9.691 -7.100 1.00 96.62 71 CYS A C 1
ATOM 509 O O . CYS A 1 71 ? -3.793 -8.560 -6.998 1.00 96.62 71 CYS A O 1
ATOM 511 N N . ASP A 1 72 ? -2.784 -10.150 -8.228 1.00 95.69 72 ASP A N 1
ATOM 512 C CA . ASP A 1 72 ? -2.702 -9.400 -9.487 1.00 95.69 72 ASP A CA 1
ATOM 513 C C . ASP A 1 72 ? -2.061 -8.003 -9.337 1.00 95.69 72 ASP A C 1
ATOM 515 O O . ASP A 1 72 ? -2.340 -7.076 -10.091 1.00 95.69 72 ASP A O 1
ATOM 519 N N . PHE A 1 73 ? -1.172 -7.853 -8.347 1.00 94.56 73 PHE A N 1
ATOM 520 C CA . PHE A 1 73 ? -0.558 -6.591 -7.917 1.00 94.56 73 PHE A CA 1
ATOM 521 C C . PHE A 1 73 ? -1.550 -5.497 -7.476 1.00 94.56 73 PHE A C 1
ATOM 523 O O . PHE A 1 73 ? -1.158 -4.340 -7.321 1.00 94.56 73 PHE A O 1
ATOM 530 N N . GLU A 1 74 ? -2.804 -5.847 -7.187 1.00 96.81 74 GLU A N 1
ATOM 531 C CA . GLU A 1 74 ? -3.802 -4.922 -6.648 1.00 96.81 74 GLU A CA 1
ATOM 532 C C . GLU A 1 74 ? -3.490 -4.605 -5.178 1.00 96.81 74 GLU A C 1
ATOM 534 O O . GLU A 1 74 ? -3.359 -5.505 -4.342 1.00 96.81 74 GLU A O 1
ATOM 539 N N . ALA A 1 75 ? -3.335 -3.318 -4.856 1.00 97.31 75 ALA A N 1
ATOM 540 C CA . ALA A 1 75 ? -2.925 -2.839 -3.535 1.00 97.31 75 ALA A CA 1
ATOM 541 C C . ALA A 1 75 ? -3.859 -3.324 -2.417 1.00 97.31 75 ALA A C 1
ATOM 543 O O . ALA A 1 75 ? -3.407 -3.989 -1.480 1.00 97.31 75 ALA A O 1
ATOM 544 N N . GLY A 1 76 ? -5.164 -3.062 -2.549 1.00 97.62 76 GLY A N 1
ATOM 545 C CA . GLY A 1 76 ? -6.148 -3.418 -1.526 1.00 97.62 76 GLY A CA 1
ATOM 546 C C . GLY A 1 76 ? -6.187 -4.921 -1.237 1.00 97.62 76 GLY A C 1
ATOM 547 O O . GLY A 1 76 ? -6.069 -5.339 -0.084 1.00 97.62 76 GLY A O 1
ATOM 548 N N . ARG A 1 77 ? -6.206 -5.759 -2.285 1.00 98.06 77 ARG A N 1
ATOM 549 C CA . ARG A 1 77 ? -6.173 -7.227 -2.143 1.00 98.06 77 ARG A CA 1
ATOM 550 C C . ARG A 1 77 ? -4.910 -7.715 -1.437 1.00 98.06 77 ARG A C 1
ATOM 552 O O . ARG A 1 77 ? -4.979 -8.636 -0.624 1.00 98.06 77 ARG A O 1
ATOM 559 N N . GLN A 1 78 ? -3.754 -7.107 -1.718 1.00 98.19 78 GLN A N 1
ATOM 560 C CA . GLN A 1 78 ? -2.508 -7.450 -1.030 1.00 98.19 78 GLN A CA 1
ATOM 561 C C . GLN A 1 78 ? -2.557 -7.096 0.462 1.00 98.19 78 GLN A C 1
ATOM 563 O O . GLN A 1 78 ? -2.116 -7.907 1.284 1.00 98.19 78 GLN A O 1
ATOM 568 N N . VAL A 1 79 ? -3.102 -5.925 0.815 1.00 98.12 79 VAL A N 1
ATOM 569 C CA . VAL A 1 79 ? -3.290 -5.501 2.213 1.00 98.12 79 VAL A CA 1
ATOM 570 C C . VAL A 1 79 ? -4.214 -6.474 2.939 1.00 98.12 79 VAL A C 1
ATOM 572 O O . VAL A 1 79 ? -3.808 -7.058 3.945 1.00 98.12 79 VAL A O 1
ATOM 575 N N . GLU A 1 80 ? -5.408 -6.735 2.408 1.00 97.69 80 GLU A N 1
ATOM 576 C CA . GLU A 1 80 ? -6.385 -7.648 3.014 1.00 97.69 80 GLU A CA 1
ATOM 577 C C . GLU A 1 80 ? -5.820 -9.059 3.199 1.00 97.69 80 GLU A C 1
ATOM 579 O O . GLU A 1 80 ? -5.897 -9.640 4.287 1.00 97.69 80 GLU A O 1
ATOM 584 N N . PHE A 1 81 ? -5.172 -9.599 2.161 1.00 97.50 81 PHE A N 1
ATOM 585 C CA . PHE A 1 81 ? -4.539 -10.913 2.219 1.00 97.50 81 PHE A CA 1
ATOM 586 C C . PHE A 1 81 ? -3.464 -10.972 3.312 1.00 97.50 81 PHE A C 1
ATOM 588 O O . PHE A 1 81 ? -3.346 -11.961 4.053 1.00 97.50 81 PHE A O 1
ATOM 595 N N . ARG A 1 82 ? -2.656 -9.911 3.432 1.00 96.31 82 ARG A N 1
ATOM 596 C CA . ARG A 1 82 ? -1.578 -9.839 4.417 1.00 96.31 82 ARG A CA 1
ATOM 597 C C . ARG A 1 82 ? -2.123 -9.708 5.835 1.00 96.31 82 ARG A C 1
ATOM 599 O O . ARG A 1 82 ? -1.651 -10.442 6.706 1.00 96.31 82 ARG A O 1
ATOM 606 N N . LEU A 1 83 ? -3.123 -8.857 6.054 1.00 95.56 83 LEU A N 1
ATOM 607 C CA . LEU A 1 83 ? -3.818 -8.721 7.335 1.00 95.56 83 LEU A CA 1
ATOM 608 C C . LEU A 1 83 ? -4.441 -10.051 7.767 1.00 95.56 83 LEU A C 1
ATOM 610 O O . LEU A 1 83 ? -4.192 -10.499 8.882 1.00 95.56 83 LEU A O 1
ATOM 614 N N . GLY A 1 84 ? -5.162 -10.740 6.876 1.00 95.75 84 GLY A N 1
ATOM 615 C CA . GLY A 1 84 ? -5.759 -12.046 7.174 1.00 95.75 84 GLY A CA 1
ATOM 616 C C . GLY A 1 84 ? -4.715 -13.100 7.556 1.00 95.75 84 GLY A C 1
ATOM 617 O O . GLY A 1 84 ? -4.885 -13.836 8.529 1.00 95.75 84 GLY A O 1
ATOM 618 N N . THR A 1 85 ? -3.582 -13.125 6.847 1.00 94.56 85 THR A N 1
ATOM 619 C CA . THR A 1 85 ? -2.459 -14.019 7.173 1.00 94.56 85 THR A CA 1
ATOM 620 C C . THR A 1 85 ? -1.897 -13.737 8.571 1.00 94.56 85 THR A C 1
ATOM 622 O O . THR A 1 85 ? -1.625 -14.668 9.330 1.00 94.56 85 THR A O 1
ATOM 625 N N . LEU A 1 86 ? -1.718 -12.460 8.915 1.00 93.19 86 LEU A N 1
ATOM 626 C CA . LEU A 1 86 ? -1.169 -12.025 10.199 1.00 93.19 86 LEU A CA 1
ATOM 627 C C . LEU A 1 86 ? -2.154 -12.260 11.355 1.00 93.19 86 LEU A C 1
ATOM 629 O O . LEU A 1 86 ? -1.744 -12.760 12.403 1.00 93.19 86 LEU A O 1
ATOM 633 N N . ALA A 1 87 ? -3.449 -12.015 11.141 1.00 93.06 87 ALA A N 1
ATOM 634 C CA . ALA A 1 87 ? -4.510 -12.353 12.090 1.00 93.06 87 ALA A CA 1
ATOM 635 C C . ALA A 1 87 ? -4.540 -13.861 12.383 1.00 93.06 87 ALA A C 1
ATOM 637 O O . ALA A 1 87 ? -4.540 -14.267 13.543 1.00 93.06 87 ALA A O 1
ATOM 638 N N . ALA A 1 88 ? -4.463 -14.706 11.348 1.00 93.19 88 ALA A N 1
ATOM 639 C CA . ALA A 1 88 ? -4.409 -16.164 11.498 1.00 93.19 88 ALA A CA 1
ATOM 640 C C . ALA A 1 88 ? -3.138 -16.659 12.221 1.00 93.19 88 ALA A C 1
ATOM 642 O O . ALA A 1 88 ? -3.087 -17.783 12.723 1.00 93.19 88 ALA A O 1
ATOM 643 N N . MET A 1 89 ? -2.091 -15.835 12.265 1.00 90.56 89 MET A N 1
ATOM 644 C CA . MET A 1 89 ? -0.871 -16.075 13.038 1.00 90.56 89 MET A CA 1
ATOM 645 C C . MET A 1 89 ? -0.951 -15.527 14.476 1.00 90.56 89 MET A C 1
ATOM 647 O O . MET A 1 89 ? -0.035 -15.775 15.258 1.00 90.56 89 MET A O 1
ATOM 651 N N . GLY A 1 90 ? -2.031 -14.828 14.839 1.00 88.19 90 GLY A N 1
ATOM 652 C CA . GLY A 1 90 ? -2.242 -14.245 16.165 1.00 88.19 90 GLY A CA 1
ATOM 653 C C . GLY A 1 90 ? -1.571 -12.884 16.376 1.00 88.19 90 GLY A C 1
ATOM 654 O O . GLY A 1 90 ? -1.361 -12.493 17.524 1.00 88.19 90 GLY A O 1
ATOM 655 N N . HIS A 1 91 ? -1.204 -12.173 15.302 1.00 89.19 91 HIS A N 1
ATOM 656 C CA . HIS A 1 91 ? -0.694 -10.803 15.410 1.00 89.19 91 HIS A CA 1
ATOM 657 C C . HIS A 1 91 ? -1.832 -9.819 15.692 1.00 89.19 91 HIS A C 1
ATOM 659 O O . HIS A 1 91 ? -2.939 -9.966 15.174 1.00 89.19 91 HIS A O 1
ATOM 665 N N . VAL A 1 92 ? -1.532 -8.788 16.481 1.00 90.38 92 VAL A N 1
ATOM 666 C CA . VAL A 1 92 ? -2.430 -7.646 16.691 1.00 90.38 92 VAL A CA 1
ATOM 667 C C . VAL A 1 92 ? -2.312 -6.707 15.488 1.00 90.38 92 VAL A C 1
ATOM 669 O O . VAL A 1 92 ? -1.210 -6.494 14.985 1.00 90.38 92 VAL A O 1
ATOM 672 N N . LEU A 1 93 ? -3.439 -6.195 14.993 1.00 93.50 93 LEU A N 1
ATOM 673 C CA . LEU A 1 93 ? -3.518 -5.409 13.753 1.00 93.50 93 LEU A CA 1
ATOM 674 C C . LEU A 1 93 ? -4.000 -3.969 13.984 1.00 93.50 93 LEU A C 1
ATOM 676 O O . LEU A 1 93 ? -4.431 -3.316 13.041 1.00 93.50 93 LEU A O 1
ATOM 680 N N . ASP A 1 94 ? -3.951 -3.488 15.226 1.00 93.44 94 ASP A N 1
ATOM 681 C CA . ASP A 1 94 ? -4.393 -2.143 15.612 1.00 93.44 94 ASP A CA 1
ATOM 682 C C . ASP A 1 94 ? -3.459 -1.044 15.087 1.00 93.44 94 ASP A C 1
ATOM 684 O O . ASP A 1 94 ? -3.894 0.066 14.777 1.00 93.44 94 ASP A O 1
ATOM 688 N N . LYS A 1 95 ? -2.166 -1.366 14.965 1.00 94.88 95 LYS A N 1
ATOM 689 C CA . LYS A 1 95 ? -1.127 -0.486 14.426 1.00 94.88 95 LYS A CA 1
ATOM 690 C C . LYS A 1 95 ? -0.418 -1.180 13.282 1.00 94.88 95 LYS A C 1
ATOM 692 O O . LYS A 1 95 ? 0.211 -2.222 13.473 1.00 94.88 95 LYS A O 1
ATOM 697 N N . VAL A 1 96 ? -0.500 -0.586 12.104 1.00 96.19 96 VAL A N 1
ATOM 698 C CA . VAL A 1 96 ? 0.072 -1.106 10.869 1.00 96.19 96 VAL A CA 1
ATOM 699 C C . VAL A 1 96 ? 1.146 -0.155 10.361 1.00 96.19 96 VAL A C 1
ATOM 701 O O . VAL A 1 96 ? 0.945 1.053 10.339 1.00 96.19 96 VAL A O 1
ATOM 704 N N . GLU A 1 97 ? 2.276 -0.714 9.948 1.00 96.56 97 GLU A N 1
ATOM 705 C CA . GLU A 1 97 ? 3.280 -0.015 9.142 1.00 96.56 97 GLU A CA 1
ATOM 706 C C . GLU A 1 97 ? 3.151 -0.520 7.704 1.00 96.56 97 GLU A C 1
ATOM 708 O O . GLU A 1 97 ? 3.334 -1.718 7.445 1.00 96.56 97 GLU A O 1
ATOM 713 N N . LEU A 1 98 ? 2.772 0.365 6.784 1.00 97.19 98 LEU A N 1
ATOM 714 C CA . LEU A 1 98 ? 2.558 0.033 5.385 1.00 97.19 98 LEU A CA 1
ATOM 715 C C . LEU A 1 98 ? 3.870 0.187 4.613 1.00 97.19 98 LEU A C 1
ATOM 717 O O . LEU A 1 98 ? 4.408 1.275 4.448 1.00 97.19 98 LEU A O 1
ATOM 721 N N . ILE A 1 99 ? 4.374 -0.920 4.072 1.00 96.44 99 ILE A N 1
ATOM 722 C CA . ILE A 1 99 ? 5.648 -0.945 3.352 1.00 96.44 99 ILE A CA 1
ATOM 723 C C . ILE A 1 99 ? 5.375 -1.190 1.872 1.00 96.44 99 ILE A C 1
ATOM 725 O O . ILE A 1 99 ? 5.082 -2.314 1.455 1.00 96.44 99 ILE A O 1
ATOM 729 N N . ILE A 1 100 ? 5.517 -0.146 1.060 1.00 95.44 100 ILE A N 1
ATOM 730 C CA . ILE A 1 100 ? 5.450 -0.262 -0.398 1.00 95.44 100 ILE A CA 1
ATOM 731 C C . ILE A 1 100 ? 6.804 -0.765 -0.898 1.00 95.44 100 ILE A C 1
ATOM 733 O O . ILE A 1 100 ? 7.800 -0.047 -0.938 1.00 95.44 100 ILE A O 1
ATOM 737 N N . MET A 1 101 ? 6.843 -2.043 -1.253 1.00 90.94 101 MET A N 1
ATOM 738 C CA . MET A 1 101 ? 8.023 -2.711 -1.777 1.00 90.94 101 MET A CA 1
ATOM 739 C C . MET A 1 101 ? 8.191 -2.443 -3.271 1.00 90.94 101 MET A C 1
ATOM 741 O O . MET A 1 101 ? 7.261 -2.564 -4.072 1.00 90.94 101 MET A O 1
ATOM 745 N N . GLY A 1 102 ? 9.433 -2.146 -3.637 1.00 80.06 102 GLY A N 1
ATOM 746 C CA . GLY A 1 102 ? 9.848 -1.808 -4.991 1.00 80.06 102 GLY A CA 1
ATOM 747 C C . GLY A 1 102 ? 10.951 -0.758 -4.945 1.00 80.06 102 GLY A C 1
ATOM 748 O O . GLY A 1 102 ? 10.921 0.141 -4.114 1.00 80.06 102 GLY A O 1
ATOM 749 N N . GLY A 1 103 ? 11.933 -0.851 -5.840 1.00 77.75 103 GLY A N 1
ATOM 750 C CA . GLY A 1 103 ? 13.015 0.141 -5.902 1.00 77.75 103 GLY A CA 1
ATOM 751 C C . GLY A 1 103 ? 12.651 1.423 -6.656 1.00 77.75 103 GLY A C 1
ATOM 752 O O . GLY A 1 103 ? 13.439 2.360 -6.680 1.00 77.75 103 GLY A O 1
ATOM 753 N N . THR A 1 104 ? 11.498 1.449 -7.327 1.00 86.12 104 THR A N 1
ATOM 754 C CA . THR A 1 104 ? 11.191 2.448 -8.360 1.00 86.12 104 THR A CA 1
ATOM 755 C C . THR A 1 104 ? 9.783 3.020 -8.260 1.00 86.12 104 THR A C 1
ATOM 757 O O . THR A 1 104 ? 9.318 3.592 -9.235 1.00 86.12 104 THR A O 1
ATOM 760 N N . PHE A 1 105 ? 9.084 2.876 -7.128 1.00 92.75 105 PHE A N 1
ATOM 761 C CA . PHE A 1 105 ? 7.675 3.289 -6.995 1.00 92.75 105 PHE A CA 1
ATOM 762 C C . PHE A 1 105 ? 7.420 4.751 -7.403 1.00 92.75 105 PHE A C 1
ATOM 764 O O . PHE A 1 105 ? 6.463 5.040 -8.113 1.00 92.75 105 PHE A O 1
ATOM 771 N N . LEU A 1 106 ? 8.339 5.654 -7.058 1.00 92.50 106 LEU A N 1
ATOM 772 C CA . LEU A 1 106 ? 8.240 7.075 -7.408 1.00 92.50 106 LEU A CA 1
ATOM 773 C C . LEU A 1 106 ? 8.504 7.381 -8.894 1.00 92.50 106 LEU A C 1
ATOM 775 O O . LEU A 1 106 ? 8.333 8.515 -9.322 1.00 92.50 106 LEU A O 1
ATOM 779 N N . ALA A 1 107 ? 8.922 6.392 -9.691 1.00 92.19 107 ALA A N 1
ATOM 780 C CA . ALA A 1 107 ? 9.085 6.531 -11.140 1.00 92.19 107 ALA A CA 1
ATOM 781 C C . ALA A 1 107 ? 7.804 6.202 -11.930 1.00 92.19 107 ALA A C 1
ATOM 783 O O . ALA A 1 107 ? 7.793 6.321 -13.154 1.00 92.19 107 ALA A O 1
ATOM 784 N N . TYR A 1 108 ? 6.746 5.741 -11.260 1.00 93.56 108 TYR A N 1
ATOM 785 C CA . TYR A 1 108 ? 5.468 5.413 -11.890 1.00 93.56 108 TYR A CA 1
ATOM 786 C C . TYR A 1 108 ? 4.711 6.713 -12.200 1.00 93.56 108 TYR A C 1
ATOM 788 O O . TYR A 1 108 ? 4.993 7.737 -11.578 1.00 93.56 108 TYR A O 1
ATOM 796 N N . PRO A 1 109 ? 3.716 6.702 -13.102 1.00 95.62 109 PRO A N 1
ATOM 797 C CA . PRO A 1 109 ? 2.814 7.841 -13.256 1.00 95.62 109 PRO A CA 1
ATOM 798 C C . PRO A 1 109 ? 2.205 8.243 -11.908 1.00 95.62 109 PRO A C 1
ATOM 800 O O . PRO A 1 109 ? 1.801 7.363 -11.145 1.00 95.62 109 PRO A O 1
ATOM 803 N N . GLU A 1 110 ? 2.131 9.544 -11.619 1.00 96.56 110 GLU A N 1
ATOM 804 C CA . GLU A 1 110 ? 1.639 10.049 -10.328 1.00 96.56 110 GLU A CA 1
ATOM 805 C C . GLU A 1 110 ? 0.255 9.486 -9.992 1.00 96.56 110 GLU A C 1
ATOM 807 O O . GLU A 1 110 ? 0.069 8.947 -8.907 1.00 96.56 110 GLU A O 1
ATOM 812 N N . GLU A 1 111 ? -0.676 9.478 -10.948 1.00 97.12 111 GLU A N 1
ATOM 813 C CA . GLU A 1 111 ? -2.021 8.908 -10.775 1.00 97.12 111 GLU A CA 1
ATOM 814 C C . GLU A 1 111 ? -1.994 7.473 -10.228 1.00 97.12 111 GLU A C 1
ATOM 816 O O . GLU A 1 111 ? -2.745 7.136 -9.314 1.00 97.12 111 GLU A O 1
ATOM 821 N N . TYR A 1 112 ? -1.083 6.633 -10.732 1.00 96.38 112 TYR A N 1
ATOM 822 C CA . TYR A 1 112 ? -0.922 5.273 -10.227 1.00 96.38 112 TYR A CA 1
ATOM 823 C C . TYR A 1 112 ? -0.387 5.269 -8.794 1.00 96.38 112 TYR A C 1
ATOM 825 O O . TYR A 1 112 ? -0.841 4.464 -7.988 1.00 96.38 112 TYR A O 1
ATOM 833 N N . GLN A 1 113 ? 0.566 6.146 -8.467 1.00 97.19 113 GLN A N 1
ATOM 834 C CA . GLN A 1 113 ? 1.116 6.237 -7.113 1.00 97.19 113 GLN A CA 1
ATOM 835 C C . GLN A 1 113 ? 0.020 6.608 -6.105 1.00 97.19 113 GLN A C 1
ATOM 837 O O . GLN A 1 113 ? -0.156 5.907 -5.108 1.00 97.19 113 GLN A O 1
ATOM 842 N N . TYR A 1 114 ? -0.749 7.662 -6.394 1.00 97.81 114 TYR A N 1
ATOM 843 C CA . TYR A 1 114 ? -1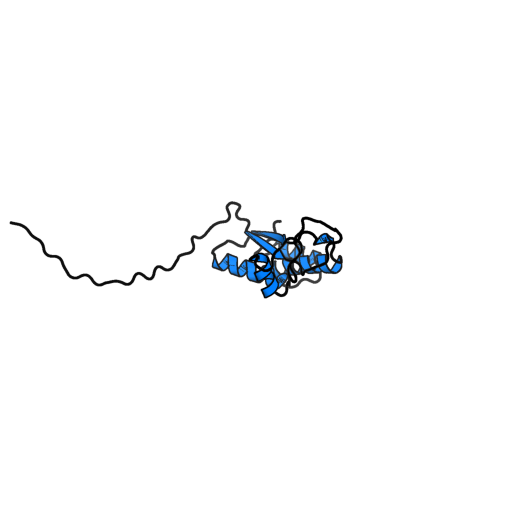.830 8.130 -5.526 1.00 97.81 114 TYR A CA 1
ATOM 844 C C . TYR A 1 114 ? -2.938 7.087 -5.384 1.00 97.81 114 TYR A C 1
ATOM 846 O O . TYR A 1 114 ? -3.355 6.803 -4.261 1.00 97.81 114 TYR A O 1
ATOM 854 N N . GLN A 1 115 ? -3.364 6.466 -6.489 1.00 98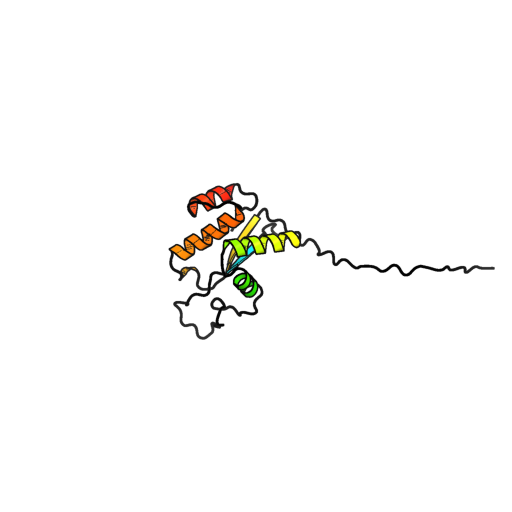.19 115 GLN A N 1
ATOM 855 C CA . GLN A 1 115 ? -4.371 5.408 -6.444 1.00 98.19 115 GLN A CA 1
ATOM 856 C C . GLN A 1 115 ? -3.881 4.204 -5.632 1.00 98.19 115 GLN A C 1
ATOM 858 O O . GLN A 1 115 ? -4.605 3.704 -4.780 1.00 98.19 115 GLN A O 1
ATOM 863 N N . PHE A 1 116 ? -2.632 3.777 -5.830 1.00 97.94 116 PHE A N 1
ATOM 864 C CA . PHE A 1 116 ? -2.068 2.630 -5.121 1.00 97.94 116 PHE A CA 1
ATOM 865 C C . PHE A 1 116 ? -2.011 2.858 -3.604 1.00 97.94 116 PHE A C 1
ATOM 867 O O . PHE A 1 116 ? -2.336 1.959 -2.828 1.00 97.94 116 PHE A O 1
ATOM 874 N N . VAL A 1 117 ? -1.617 4.058 -3.167 1.00 98.12 117 VAL A N 1
ATOM 875 C CA . VAL A 1 117 ? -1.592 4.417 -1.740 1.00 98.12 117 VAL A CA 1
ATOM 876 C C . VAL A 1 117 ? -3.016 4.519 -1.188 1.00 98.12 117 VAL A C 1
ATOM 878 O O . VAL A 1 117 ? -3.288 3.980 -0.116 1.00 98.12 117 VAL A O 1
ATOM 881 N N . LYS A 1 118 ? -3.937 5.148 -1.928 1.00 98.56 118 LYS A N 1
ATOM 882 C CA . LYS A 1 118 ? -5.354 5.246 -1.553 1.00 98.56 118 LYS A CA 1
ATOM 883 C C . LYS A 1 118 ? -5.977 3.864 -1.355 1.00 98.56 118 LYS A C 1
ATOM 885 O O . LYS A 1 118 ? -6.577 3.621 -0.316 1.00 98.56 118 LYS A O 1
ATOM 890 N N . ASP A 1 119 ? -5.764 2.942 -2.289 1.00 98.56 119 ASP A N 1
ATOM 891 C CA . ASP A 1 119 ? -6.280 1.571 -2.214 1.00 98.56 119 ASP A CA 1
ATOM 892 C C . ASP A 1 119 ? -5.743 0.814 -0.990 1.00 98.56 119 ASP A C 1
ATOM 894 O O . ASP A 1 119 ? -6.445 -0.012 -0.403 1.00 98.56 119 ASP A O 1
ATOM 898 N N . CYS A 1 120 ? -4.501 1.093 -0.576 1.00 98.56 120 CYS A N 1
ATOM 899 C CA . CYS A 1 120 ? -3.968 0.542 0.667 1.00 98.56 120 CYS A CA 1
ATOM 900 C C . CYS A 1 120 ? -4.730 1.076 1.886 1.00 98.56 120 CYS A C 1
ATOM 902 O O . CYS A 1 120 ? -5.109 0.287 2.751 1.00 98.56 120 CYS A O 1
ATOM 904 N N . TYR A 1 121 ? -4.967 2.390 1.955 1.00 98.62 121 TYR A N 1
ATOM 905 C CA . TYR A 1 121 ? -5.742 2.998 3.040 1.00 98.62 121 TYR A CA 1
ATOM 906 C C . TYR A 1 121 ? -7.184 2.494 3.068 1.00 98.62 121 TYR A C 1
ATOM 908 O O . TYR A 1 121 ? -7.665 2.122 4.134 1.00 98.62 121 TYR A O 1
ATOM 916 N N . ASP A 1 122 ? -7.848 2.405 1.918 1.00 98.56 122 ASP A N 1
ATOM 917 C CA . ASP A 1 122 ? -9.220 1.899 1.820 1.00 98.56 122 ASP A CA 1
ATOM 918 C C . ASP A 1 122 ? -9.322 0.460 2.346 1.00 98.56 122 ASP A C 1
ATOM 920 O O . ASP A 1 122 ? -10.237 0.136 3.103 1.00 98.56 122 ASP A O 1
ATOM 924 N N . ALA A 1 123 ? -8.332 -0.390 2.058 1.00 98.31 123 ALA A N 1
ATOM 925 C CA . ALA A 1 123 ? -8.268 -1.745 2.609 1.00 98.31 123 ALA A CA 1
ATOM 926 C C . ALA A 1 123 ? -7.999 -1.787 4.126 1.00 98.31 123 ALA A C 1
ATOM 928 O O . ALA A 1 123 ? -8.506 -2.670 4.826 1.00 98.31 123 ALA A O 1
ATOM 929 N N . LEU A 1 124 ? -7.218 -0.844 4.667 1.00 98.00 124 LEU A N 1
ATOM 930 C CA . LEU A 1 124 ? -7.046 -0.704 6.119 1.00 98.00 124 LEU A CA 1
ATOM 931 C C . LEU A 1 124 ? -8.343 -0.235 6.791 1.00 98.00 124 LEU A C 1
ATOM 933 O O . LEU A 1 124 ? -8.717 -0.775 7.834 1.00 98.00 124 LEU A O 1
ATOM 937 N N . ASN A 1 125 ? -9.034 0.718 6.167 1.00 98.12 125 ASN A N 1
ATOM 938 C CA . ASN A 1 125 ? -10.289 1.298 6.638 1.00 98.12 125 ASN A CA 1
ATOM 939 C C . ASN A 1 125 ? -11.475 0.333 6.493 1.00 98.12 125 ASN A C 1
ATOM 941 O O . ASN A 1 125 ? -12.444 0.432 7.241 1.00 98.12 125 ASN A O 1
ATOM 945 N N . GLY A 1 126 ? -11.409 -0.598 5.537 1.00 97.38 126 GLY A N 1
ATOM 946 C CA . GLY A 1 126 ? -12.504 -1.506 5.195 1.00 97.38 126 GLY A CA 1
ATOM 947 C C . GLY A 1 126 ? -13.652 -0.837 4.433 1.00 97.38 126 GLY A C 1
ATOM 948 O O . GLY A 1 126 ? -14.712 -1.442 4.282 1.00 97.38 126 GLY A O 1
ATOM 949 N N . VAL A 1 127 ? -13.458 0.400 3.967 1.00 97.06 127 VAL A N 1
ATOM 950 C CA . VAL A 1 127 ? -14.437 1.180 3.201 1.00 97.06 127 VAL A CA 1
ATOM 951 C C . VAL A 1 127 ? -13.726 1.969 2.099 1.00 97.06 127 VAL A C 1
ATOM 953 O O . VAL A 1 127 ? -12.598 2.418 2.315 1.00 97.06 127 VAL A O 1
ATOM 956 N N . PRO A 1 128 ? -14.357 2.150 0.926 1.00 97.44 128 PRO A N 1
ATOM 957 C CA . PRO A 1 128 ? -13.802 2.982 -0.131 1.00 97.44 128 PRO A CA 1
ATOM 958 C C . PRO A 1 128 ? -13.898 4.471 0.227 1.00 97.44 128 PRO A C 1
ATOM 960 O O . PRO A 1 128 ? -14.876 4.909 0.834 1.00 97.44 128 PRO A O 1
ATOM 963 N N . SER A 1 129 ? -12.915 5.245 -0.219 1.00 97.81 129 SER A N 1
ATOM 964 C CA . SER A 1 129 ? -12.902 6.714 -0.168 1.00 97.81 129 SER A CA 1
ATOM 965 C C . SER A 1 129 ? -13.013 7.327 -1.571 1.00 97.81 129 SER A C 1
ATOM 967 O O . SER A 1 129 ? -12.790 6.646 -2.579 1.00 97.81 129 SER A O 1
ATOM 969 N N . ALA A 1 130 ? -13.341 8.613 -1.665 1.00 97.06 130 ALA A N 1
ATOM 970 C CA . ALA A 1 130 ? -13.335 9.373 -2.913 1.00 97.06 130 ALA A CA 1
ATOM 971 C C . ALA A 1 130 ? -11.906 9.705 -3.366 1.00 97.06 130 ALA A C 1
ATOM 973 O O . ALA A 1 130 ? -11.579 9.573 -4.545 1.00 97.06 130 ALA A O 1
ATOM 974 N N . ASP A 1 131 ? -11.037 10.078 -2.427 1.00 98.00 131 ASP A N 1
ATOM 975 C CA . ASP A 1 131 ? -9.650 10.457 -2.686 1.00 98.00 131 ASP A CA 1
ATOM 976 C C . ASP A 1 131 ? -8.714 10.041 -1.539 1.00 98.00 131 ASP A C 1
ATOM 978 O O . ASP A 1 131 ? -9.141 9.558 -0.490 1.00 98.00 131 ASP A O 1
ATOM 982 N N . LEU A 1 132 ? -7.404 10.201 -1.755 1.00 97.94 132 LEU A N 1
ATOM 983 C CA . LEU A 1 132 ? -6.390 9.824 -0.770 1.00 97.94 132 LEU A CA 1
ATOM 984 C C . LEU A 1 132 ? -6.510 10.620 0.541 1.00 97.94 132 LEU A C 1
ATOM 986 O O . LEU A 1 132 ? -6.212 10.085 1.609 1.00 97.94 132 LEU A O 1
ATOM 990 N N . GLU A 1 133 ? -6.924 11.886 0.489 1.00 98.25 133 GLU A N 1
ATOM 991 C CA . GLU A 1 133 ? -7.035 12.711 1.693 1.00 98.25 133 GLU A CA 1
ATOM 992 C C . GLU A 1 133 ? -8.205 12.262 2.567 1.00 98.25 133 GLU A C 1
ATOM 994 O O . GLU A 1 133 ? -8.069 12.193 3.789 1.00 98.25 133 GLU A O 1
ATOM 999 N N . GLU A 1 134 ? -9.332 11.890 1.965 1.00 98.38 134 GLU A N 1
ATOM 1000 C CA . GLU A 1 134 ? -10.429 11.243 2.678 1.00 98.38 134 GLU A CA 1
ATOM 1001 C C . GLU A 1 134 ? -10.000 9.888 3.256 1.00 98.38 134 GLU A C 1
ATOM 1003 O O . GLU A 1 134 ? -10.241 9.631 4.437 1.00 98.38 134 GLU A O 1
ATOM 1008 N N . ALA A 1 135 ? -9.295 9.056 2.479 1.00 98.50 135 ALA A N 1
ATOM 1009 C CA . ALA A 1 135 ? -8.786 7.764 2.947 1.00 98.50 135 ALA A CA 1
ATOM 1010 C C . ALA A 1 135 ? -7.916 7.912 4.209 1.00 98.50 135 ALA A C 1
ATOM 1012 O O . ALA A 1 135 ? -8.075 7.167 5.181 1.00 98.50 135 ALA A O 1
ATOM 1013 N N . LYS A 1 136 ? -7.023 8.910 4.215 1.00 98.38 136 LYS A N 1
ATOM 1014 C CA . LYS A 1 136 ? -6.160 9.240 5.357 1.00 98.38 136 LYS A CA 1
ATOM 1015 C C . LYS A 1 136 ? -6.973 9.699 6.565 1.00 98.38 136 LYS A C 1
ATOM 1017 O O . LYS A 1 136 ? -6.757 9.175 7.653 1.00 98.38 136 LYS A O 1
ATOM 1022 N N . LYS A 1 137 ? -7.933 10.613 6.375 1.00 98.38 137 LYS A N 1
ATOM 1023 C CA . LYS A 1 137 ? -8.804 11.115 7.456 1.00 98.38 137 LYS A CA 1
ATOM 1024 C C . LYS A 1 137 ? -9.619 10.001 8.104 1.00 98.38 137 LYS A C 1
ATOM 1026 O O . LYS A 1 137 ? -9.698 9.928 9.326 1.00 98.38 137 LYS A O 1
ATOM 1031 N N . LEU A 1 138 ? -10.194 9.107 7.298 1.00 98.19 138 LEU A N 1
ATOM 1032 C CA . LEU A 1 138 ? -10.894 7.924 7.803 1.00 98.19 138 LEU A CA 1
ATOM 1033 C C . LEU A 1 138 ? -9.948 7.042 8.632 1.00 98.19 138 LEU A C 1
ATOM 1035 O O . LEU A 1 138 ? -10.326 6.545 9.694 1.00 98.19 138 LEU A O 1
ATOM 1039 N N . ASN A 1 139 ? -8.694 6.908 8.195 1.00 98.44 139 ASN A N 1
ATOM 1040 C CA . ASN A 1 139 ? -7.712 6.071 8.871 1.00 98.44 139 ASN A CA 1
ATOM 1041 C C . ASN A 1 139 ? -7.241 6.618 10.229 1.00 98.44 139 ASN A C 1
ATOM 1043 O O . ASN A 1 139 ? -6.815 5.834 11.076 1.00 98.44 139 ASN A O 1
ATOM 1047 N N . GLU A 1 140 ? -7.377 7.922 10.492 1.00 97.50 140 GLU A N 1
ATOM 1048 C CA . GLU A 1 140 ? -7.005 8.531 11.781 1.00 97.50 140 GLU A CA 1
ATOM 1049 C C . GLU A 1 140 ? -7.735 7.891 12.974 1.00 97.50 140 GLU A C 1
ATOM 1051 O O . GLU A 1 140 ? -7.181 7.808 14.075 1.00 97.50 140 GLU A O 1
ATOM 1056 N N . THR A 1 141 ? -8.958 7.397 12.748 1.00 96.31 141 THR A N 1
ATOM 1057 C CA . THR A 1 141 ? -9.824 6.789 13.775 1.00 96.31 141 THR A CA 1
ATOM 1058 C C . THR A 1 141 ? -10.198 5.332 13.489 1.00 96.31 141 THR A C 1
ATOM 1060 O O . THR A 1 141 ? -10.967 4.745 14.246 1.00 96.31 141 THR A O 1
ATOM 1063 N N . ALA A 1 142 ? -9.640 4.730 12.434 1.00 96.12 142 ALA A N 1
ATOM 1064 C CA . ALA A 1 142 ? -9.923 3.347 12.061 1.00 96.12 142 ALA A CA 1
ATOM 1065 C C . ALA A 1 142 ? -9.383 2.337 13.090 1.00 96.12 142 ALA A C 1
ATOM 1067 O O . ALA A 1 142 ? -8.401 2.595 13.786 1.00 96.12 142 ALA A O 1
ATOM 1068 N N . ASP A 1 143 ? -9.965 1.136 13.124 1.00 94.69 143 ASP A N 1
ATOM 1069 C CA . ASP A 1 143 ? -9.487 0.045 13.987 1.00 94.69 143 ASP A CA 1
ATOM 1070 C C . ASP A 1 143 ? -8.060 -0.402 13.635 1.00 94.69 143 ASP A C 1
ATOM 1072 O O . ASP A 1 143 ? -7.316 -0.860 14.500 1.00 94.69 143 ASP A O 1
ATOM 1076 N N . ARG A 1 144 ? -7.679 -0.285 12.356 1.00 95.56 144 ARG A N 1
ATOM 1077 C CA . ARG A 1 144 ? -6.369 -0.667 11.810 1.00 95.56 144 ARG A CA 1
ATOM 1078 C C . ARG A 1 144 ? -5.629 0.582 11.344 1.00 95.56 144 ARG A C 1
ATOM 1080 O O . ARG A 1 144 ? -5.647 0.928 10.160 1.00 95.56 144 ARG A O 1
ATOM 1087 N N . ARG A 1 145 ? -4.993 1.285 12.278 1.00 96.62 145 ARG A N 1
ATOM 1088 C CA . ARG A 1 145 ? -4.349 2.570 11.975 1.00 96.62 145 ARG A CA 1
ATOM 1089 C C . ARG A 1 145 ? -3.007 2.370 11.295 1.00 96.62 145 ARG A C 1
ATOM 1091 O O . ARG A 1 145 ? -2.152 1.649 11.810 1.00 96.62 145 ARG A O 1
ATOM 1098 N N . CYS A 1 146 ? -2.808 3.053 10.176 1.00 96.69 146 CYS A N 1
ATOM 1099 C CA . CYS A 1 146 ? -1.508 3.207 9.547 1.00 96.69 146 CYS A CA 1
ATOM 1100 C C . CYS A 1 146 ? -0.696 4.209 10.374 1.00 96.69 146 CYS A C 1
ATOM 1102 O O . CYS A 1 146 ? -1.066 5.376 10.486 1.00 96.69 146 CYS A O 1
ATOM 1104 N N . VAL A 1 147 ? 0.385 3.748 10.996 1.00 94.94 147 VAL A N 1
ATOM 1105 C CA . VAL A 1 147 ? 1.260 4.574 11.846 1.00 94.94 147 VAL A CA 1
ATOM 1106 C C . VAL A 1 147 ? 2.588 4.923 11.174 1.00 94.94 147 VAL A C 1
ATOM 1108 O O . VAL A 1 147 ? 3.358 5.702 11.734 1.00 94.94 147 VAL A O 1
ATOM 1111 N N . GLY A 1 148 ? 2.848 4.349 9.999 1.00 89.44 148 GLY A N 1
ATOM 1112 C CA . GLY A 1 148 ? 4.042 4.541 9.180 1.00 89.44 148 GLY A CA 1
ATOM 1113 C C . GLY A 1 148 ? 3.877 3.906 7.813 1.00 89.44 148 GLY A C 1
ATOM 1114 O O . GLY A 1 148 ? 3.012 3.003 7.702 1.00 89.44 148 GLY A O 1
#

Sequence (148 aa):
MTLSEMGGGQRSSVSRGRMRKATRTISGVTPVAVMAKPFPCPGSCVYCPGSPGAPKSYTVESPAVLRAIRCDFEAGRQVEFRLGTLAAMGHVLDKVELIIMGGTFLAYPEEYQYQFVKDCYDALNGVPSADLEEAKKLNETADRRCVG